Protein AF-A0A7X6SV77-F1 (afdb_monomer_lite)

Radius of gyration: 28.02 Å; chains: 1; bounding box: 43×55×88 Å

Structure (mmCIF, N/CA/C/O backbone):
data_AF-A0A7X6SV77-F1
#
_entry.id   AF-A0A7X6SV77-F1
#
loop_
_atom_site.group_PDB
_atom_site.id
_atom_site.type_symbol
_atom_site.label_atom_id
_atom_site.label_alt_id
_atom_site.label_comp_id
_atom_site.label_asym_id
_atom_sit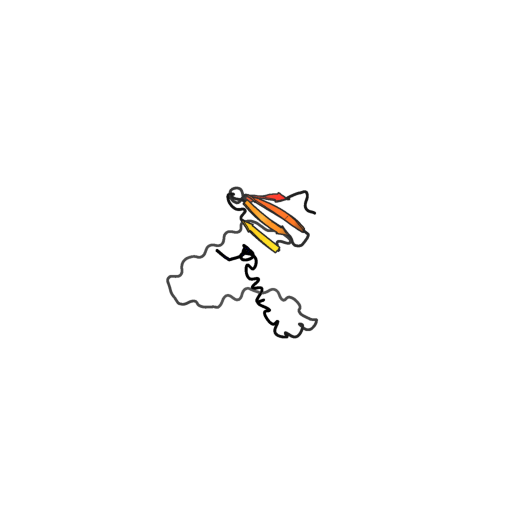e.label_entity_id
_atom_site.label_seq_id
_atom_site.pdbx_PDB_ins_code
_atom_site.Cartn_x
_atom_site.Cartn_y
_atom_site.Cartn_z
_atom_site.occupancy
_atom_site.B_iso_or_equiv
_atom_site.auth_seq_id
_atom_site.auth_comp_id
_atom_site.auth_asym_id
_atom_site.auth_atom_id
_atom_site.pdbx_PDB_model_num
ATOM 1 N N . MET A 1 1 ? 32.518 34.296 63.299 1.00 44.31 1 MET A N 1
ATOM 2 C CA . MET A 1 1 ? 32.320 33.317 62.208 1.00 44.31 1 MET A CA 1
ATOM 3 C C . MET A 1 1 ? 31.607 34.032 61.064 1.00 44.31 1 MET A C 1
ATOM 5 O O . MET A 1 1 ? 30.601 34.681 61.310 1.00 44.31 1 MET A O 1
ATOM 9 N N . ARG A 1 2 ? 32.215 34.051 59.870 1.00 49.78 2 ARG A N 1
ATOM 10 C CA . ARG A 1 2 ? 31.764 34.740 58.642 1.00 49.78 2 ARG A CA 1
ATOM 11 C C . ARG A 1 2 ? 31.357 33.696 57.586 1.00 49.78 2 ARG A C 1
ATOM 13 O O . ARG A 1 2 ? 31.929 32.611 57.608 1.00 49.78 2 ARG A O 1
ATOM 20 N N . ARG A 1 3 ? 30.584 34.170 56.588 1.00 47.44 3 ARG A N 1
ATOM 21 C CA . ARG A 1 3 ? 30.348 33.674 55.200 1.00 47.44 3 ARG A CA 1
ATOM 22 C C . ARG A 1 3 ? 29.00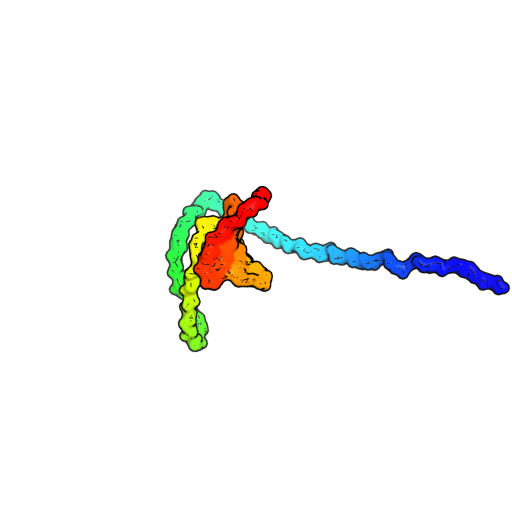8 32.936 55.022 1.00 47.44 3 ARG A C 1
ATOM 24 O O . ARG A 1 3 ? 28.849 31.846 55.543 1.00 47.44 3 ARG A O 1
ATOM 31 N N . ILE A 1 4 ? 27.947 33.629 54.585 1.00 58.31 4 ILE A N 1
ATOM 32 C CA . ILE A 1 4 ? 27.541 34.042 53.210 1.00 58.31 4 ILE A CA 1
ATOM 33 C C . ILE A 1 4 ? 26.997 32.846 52.389 1.00 58.31 4 ILE A C 1
ATOM 35 O O . ILE A 1 4 ? 27.727 31.871 52.225 1.00 58.31 4 ILE A O 1
ATOM 39 N N . PRO A 1 5 ? 25.747 32.927 51.879 1.00 57.19 5 PRO A N 1
ATOM 40 C CA . PRO A 1 5 ? 25.057 31.861 51.148 1.00 57.19 5 PRO A CA 1
ATOM 41 C C . PRO A 1 5 ? 25.515 31.778 49.681 1.00 57.19 5 PRO A C 1
ATOM 43 O O . PRO A 1 5 ? 25.773 32.804 49.055 1.00 57.19 5 PRO A O 1
ATOM 46 N N . ALA A 1 6 ? 25.572 30.566 49.120 1.00 55.50 6 ALA A N 1
ATOM 47 C CA . ALA A 1 6 ? 25.757 30.318 47.687 1.00 55.50 6 ALA A CA 1
ATOM 48 C C . ALA A 1 6 ? 24.823 29.158 47.272 1.00 55.50 6 ALA A C 1
ATOM 50 O O . ALA A 1 6 ? 24.905 28.077 47.842 1.00 55.50 6 ALA A O 1
ATOM 51 N N . LEU A 1 7 ? 23.738 29.413 46.534 1.00 53.84 7 LEU A N 1
ATOM 52 C CA . LEU A 1 7 ? 23.653 29.489 45.066 1.00 53.84 7 LEU A CA 1
ATOM 53 C C . LEU A 1 7 ? 23.845 28.113 44.381 1.00 53.84 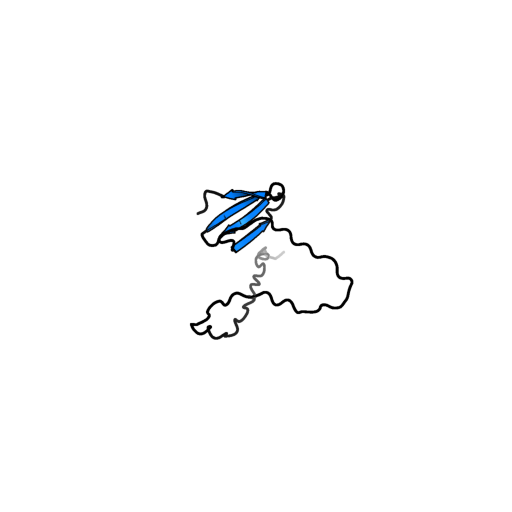7 LEU A C 1
ATOM 55 O O . LEU A 1 7 ? 24.954 27.807 43.955 1.00 53.84 7 LEU A O 1
ATOM 59 N N . PRO A 1 8 ? 22.793 27.290 44.190 1.00 50.47 8 PRO A N 1
ATOM 60 C CA . PRO A 1 8 ? 22.834 26.217 43.209 1.00 50.47 8 PRO A CA 1
ATOM 61 C C . PRO A 1 8 ? 22.234 26.716 41.883 1.00 50.47 8 PRO A C 1
ATOM 63 O O . PRO A 1 8 ? 21.238 26.200 41.390 1.00 50.47 8 PRO A O 1
ATOM 66 N N . THR A 1 9 ? 22.829 27.756 41.297 1.00 56.34 9 THR A N 1
ATOM 67 C CA . THR A 1 9 ? 22.758 27.985 39.847 1.00 56.34 9 THR A CA 1
ATOM 68 C C . THR A 1 9 ? 23.925 27.233 39.235 1.00 56.34 9 THR A C 1
ATOM 70 O O . THR A 1 9 ? 25.025 27.771 39.266 1.00 56.34 9 THR A O 1
ATOM 73 N N . LEU A 1 10 ? 23.723 26.001 38.758 1.00 58.28 10 LEU A N 1
ATOM 74 C CA . LEU A 1 10 ? 24.637 25.298 37.837 1.00 58.28 10 LEU A CA 1
ATOM 75 C C . LEU A 1 10 ? 24.102 23.891 37.529 1.00 58.28 10 LEU A C 1
ATOM 77 O O . LEU A 1 10 ? 24.631 22.907 38.026 1.00 58.28 10 LEU A O 1
ATOM 81 N N . LEU A 1 11 ? 23.044 23.787 36.717 1.00 57.88 11 LEU A N 1
ATOM 82 C CA . LEU A 1 11 ? 22.852 22.620 35.837 1.00 57.88 11 LEU A CA 1
ATOM 83 C C . LEU A 1 11 ? 21.817 22.899 34.734 1.00 57.88 11 LEU A C 1
ATOM 85 O O . LEU A 1 11 ? 20.886 22.135 34.512 1.00 57.88 11 LEU A O 1
ATOM 89 N N . SER A 1 12 ? 21.957 24.037 34.054 1.00 56.88 12 SER A N 1
ATOM 90 C CA . SER A 1 12 ? 21.160 24.358 32.868 1.00 56.88 12 SER A CA 1
ATOM 91 C C . SER A 1 12 ? 22.088 24.904 31.791 1.00 56.88 12 SER A C 1
ATOM 93 O O . SER A 1 12 ? 22.424 26.082 31.804 1.00 56.88 12 SER A O 1
ATOM 95 N N . ALA A 1 13 ? 22.588 23.999 30.949 1.00 57.28 13 ALA A N 1
ATOM 96 C CA . ALA A 1 13 ? 23.162 24.259 29.626 1.00 57.28 13 ALA A CA 1
ATOM 97 C C . ALA A 1 13 ? 23.566 22.907 29.007 1.00 57.28 13 ALA A C 1
ATOM 99 O O . ALA A 1 13 ? 24.745 22.597 28.861 1.00 57.28 13 ALA A O 1
ATOM 100 N N . ALA A 1 14 ? 22.580 22.057 28.706 1.00 58.59 14 ALA A N 1
ATOM 101 C CA . ALA A 1 14 ? 22.808 20.920 27.822 1.00 58.59 14 ALA A CA 1
ATOM 102 C C . ALA A 1 14 ? 22.996 21.466 26.398 1.00 58.59 14 ALA A C 1
ATOM 104 O O . ALA A 1 14 ? 22.123 22.146 25.860 1.00 58.59 14 ALA A O 1
ATOM 105 N N . SER A 1 15 ? 24.182 21.226 25.848 1.0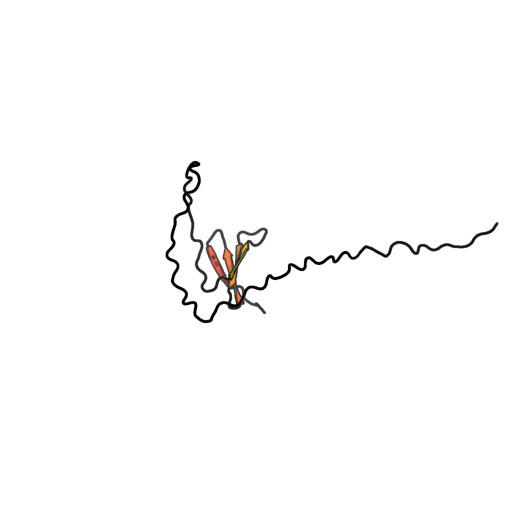0 60.53 15 SER A N 1
ATOM 106 C CA . SER A 1 15 ? 24.679 21.726 24.573 1.00 60.53 15 SER A CA 1
ATOM 107 C C . SER A 1 15 ? 23.738 21.440 23.397 1.00 60.53 15 SER A C 1
ATOM 109 O O . SER A 1 15 ? 23.512 20.285 23.041 1.00 60.53 15 SER A O 1
ATOM 111 N N . LEU A 1 16 ? 23.262 22.497 22.732 1.00 61.38 16 LEU A N 1
ATOM 112 C CA . LEU A 1 16 ? 22.773 22.413 21.357 1.00 61.38 16 LEU A CA 1
ATOM 113 C C . LEU A 1 16 ? 23.982 22.273 20.424 1.00 61.38 16 LEU A C 1
ATOM 115 O O . LEU A 1 16 ? 24.714 23.236 20.208 1.00 61.38 16 LEU A O 1
ATOM 119 N N . VAL A 1 17 ? 24.167 21.092 19.836 1.00 66.69 17 VAL A N 1
ATOM 120 C CA . VAL A 1 17 ? 25.000 20.912 18.641 1.00 66.69 17 VAL A CA 1
ATOM 121 C C . VAL A 1 17 ? 24.060 20.597 17.479 1.00 66.69 17 VAL A C 1
ATOM 123 O O . VAL A 1 17 ? 23.760 19.442 17.205 1.00 66.69 17 VAL A O 1
ATOM 126 N N . LEU A 1 18 ? 23.567 21.642 16.807 1.00 60.03 18 LEU A N 1
ATOM 127 C CA . LEU A 1 18 ? 23.060 21.549 15.433 1.00 60.03 18 LEU A CA 1
ATOM 128 C C . LEU A 1 18 ? 24.188 21.989 14.489 1.00 60.03 18 LEU A C 1
ATOM 130 O O . LEU A 1 18 ? 24.169 23.084 13.934 1.00 60.03 18 LEU A O 1
ATOM 134 N N . ALA A 1 19 ? 25.202 21.140 14.333 1.00 61.25 19 ALA A N 1
ATOM 135 C CA . ALA A 1 19 ? 26.119 21.253 13.205 1.00 61.25 19 ALA A CA 1
ATOM 136 C C . ALA A 1 19 ? 25.456 20.546 12.015 1.00 61.25 19 ALA A C 1
ATOM 138 O O . ALA A 1 19 ? 25.421 19.319 11.941 1.00 61.25 19 ALA A O 1
ATOM 139 N N . GLY A 1 20 ? 24.832 21.339 11.145 1.00 45.41 20 GLY A N 1
ATOM 140 C CA . GLY A 1 20 ? 24.120 20.860 9.968 1.00 45.41 20 GLY A CA 1
ATOM 141 C C . GLY A 1 20 ? 25.052 20.213 8.944 1.00 45.41 20 GLY A C 1
ATOM 142 O O . GLY A 1 20 ? 26.036 20.811 8.519 1.00 45.41 20 GLY A O 1
ATOM 143 N N . CYS A 1 21 ? 24.688 19.015 8.487 1.00 57.06 21 CYS A N 1
ATOM 144 C CA . CYS A 1 21 ? 25.119 18.505 7.189 1.00 57.06 21 CYS A CA 1
ATOM 145 C C . CYS A 1 21 ? 24.298 19.211 6.104 1.00 57.06 21 CYS A C 1
ATOM 147 O O . CYS A 1 21 ? 23.285 18.691 5.642 1.00 57.06 21 CYS A O 1
ATOM 149 N N . SER A 1 2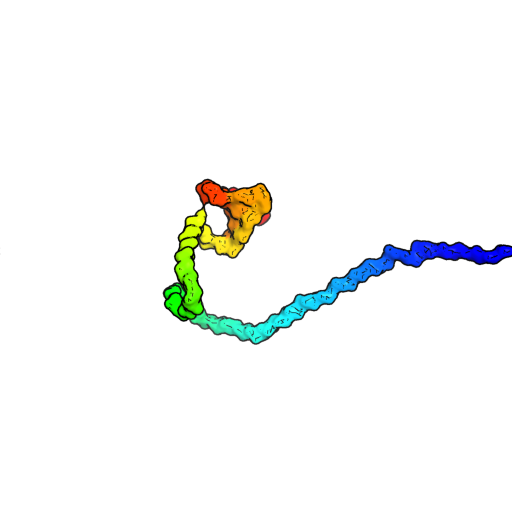2 ? 24.713 20.419 5.719 1.00 60.62 22 SER A N 1
ATOM 150 C CA . SER A 1 22 ? 24.307 20.977 4.431 1.00 60.62 22 SER A CA 1
ATOM 151 C C . SER A 1 22 ? 25.128 20.254 3.367 1.00 60.62 22 SER A C 1
ATOM 153 O O . SER A 1 22 ? 26.319 20.515 3.220 1.00 60.62 22 SER A O 1
ATOM 155 N N . SER A 1 23 ? 24.522 19.278 2.691 1.00 53.50 23 SER A N 1
ATOM 156 C CA . SER A 1 23 ? 25.117 18.664 1.505 1.00 53.50 23 SER A CA 1
ATOM 157 C C . SER A 1 23 ? 24.880 19.619 0.337 1.00 53.50 23 SER A C 1
ATOM 159 O O . SER A 1 23 ? 23.739 19.913 -0.017 1.00 53.50 23 SER A O 1
ATOM 161 N N . GLU A 1 24 ? 25.966 20.193 -0.167 1.00 57.38 24 GLU A N 1
ATOM 162 C CA . GLU A 1 24 ? 25.993 21.113 -1.298 1.00 57.38 24 GLU A CA 1
ATOM 163 C C . GLU A 1 24 ? 25.493 20.393 -2.557 1.00 57.38 24 GLU A C 1
ATOM 165 O O . GLU A 1 24 ? 26.078 19.404 -3.003 1.00 57.38 24 GLU A O 1
ATOM 170 N N . ALA A 1 25 ? 24.369 20.858 -3.104 1.00 50.69 25 ALA A N 1
ATOM 171 C CA . ALA A 1 25 ? 23.856 20.381 -4.377 1.00 50.69 25 ALA A CA 1
ATOM 172 C C . ALA A 1 25 ? 24.766 20.917 -5.487 1.00 50.69 25 ALA A C 1
ATOM 174 O O . ALA A 1 25 ? 24.735 22.106 -5.803 1.00 50.69 25 ALA A O 1
ATOM 175 N N . ALA A 1 26 ? 25.591 20.038 -6.053 1.00 54.88 26 ALA A N 1
ATOM 176 C CA . ALA A 1 26 ? 26.350 20.338 -7.254 1.00 54.88 26 ALA A CA 1
ATOM 177 C C . ALA A 1 26 ? 25.385 20.700 -8.394 1.00 54.88 26 ALA A C 1
ATOM 179 O O . ALA A 1 26 ? 24.465 19.945 -8.723 1.00 54.88 26 ALA A O 1
ATOM 180 N N . ASP A 1 27 ? 25.626 21.876 -8.963 1.00 49.00 27 ASP A N 1
ATOM 181 C CA . ASP A 1 27 ? 24.933 22.478 -10.093 1.00 49.00 27 ASP A CA 1
ATOM 182 C C . ASP A 1 27 ? 24.896 21.491 -11.274 1.00 49.00 27 ASP A C 1
ATOM 184 O O . ASP A 1 27 ? 25.885 21.279 -11.978 1.00 49.00 27 ASP A O 1
ATOM 188 N N . THR A 1 28 ? 23.764 20.807 -11.441 1.00 58.28 28 THR A N 1
ATOM 189 C CA . THR A 1 28 ? 23.506 19.935 -12.590 1.00 58.28 28 THR A CA 1
ATOM 190 C C . THR A 1 28 ? 22.583 20.701 -13.530 1.00 58.28 28 THR A C 1
ATOM 192 O O . THR A 1 28 ? 21.457 21.015 -13.129 1.00 58.28 28 THR A O 1
ATOM 195 N N . PRO A 1 29 ? 23.012 21.028 -14.763 1.00 60.78 29 PRO A N 1
ATOM 196 C CA . PRO A 1 29 ? 22.167 21.763 -15.692 1.00 60.78 29 PRO A CA 1
ATOM 197 C C . PRO A 1 29 ? 20.877 20.976 -15.984 1.00 60.78 29 PRO A C 1
ATOM 199 O O . PRO A 1 29 ? 20.908 19.741 -16.048 1.00 60.78 29 PRO A O 1
ATOM 202 N N . PRO A 1 30 ? 19.731 21.661 -16.163 1.00 58.16 30 PRO A N 1
ATOM 203 C CA . PRO A 1 30 ? 18.456 20.995 -16.385 1.00 58.16 30 PRO A CA 1
ATOM 204 C C . PRO A 1 30 ? 18.490 20.200 -17.699 1.00 58.16 30 PRO A C 1
ATOM 206 O O . PRO A 1 30 ? 19.061 20.674 -18.688 1.00 58.16 30 PRO A O 1
ATOM 209 N N . PRO A 1 31 ? 17.860 19.012 -17.763 1.00 51.72 31 PRO A N 1
ATOM 210 C CA . PRO A 1 31 ? 17.741 18.295 -19.020 1.00 51.72 31 PRO A CA 1
ATOM 211 C C . PRO A 1 31 ? 16.916 19.127 -20.008 1.00 51.72 31 PRO A C 1
ATOM 213 O O . PRO A 1 31 ? 15.795 19.551 -19.719 1.00 51.72 31 PRO A O 1
ATOM 216 N N . SER A 1 32 ? 17.503 19.363 -21.183 1.00 54.91 32 SER A N 1
ATOM 217 C CA . SER A 1 32 ? 16.848 19.994 -22.327 1.00 54.91 32 SER A CA 1
ATOM 218 C C . SER A 1 32 ? 15.518 19.296 -22.636 1.00 54.91 32 SER A C 1
ATOM 220 O O . SER A 1 32 ? 15.424 18.066 -22.611 1.00 54.91 32 SER A O 1
ATOM 222 N N . SER A 1 33 ? 14.479 20.090 -22.913 1.00 59.34 33 SER A N 1
ATOM 223 C CA . SER A 1 33 ? 13.145 19.605 -23.279 1.00 59.34 33 SER A CA 1
ATOM 224 C C . SER A 1 33 ? 13.221 18.756 -24.548 1.00 59.34 33 SER A C 1
ATOM 226 O O . SER A 1 33 ? 13.351 19.285 -25.648 1.00 59.34 33 SER A O 1
ATOM 228 N N . GLY A 1 34 ? 13.149 17.433 -24.385 1.00 57.00 34 GLY A 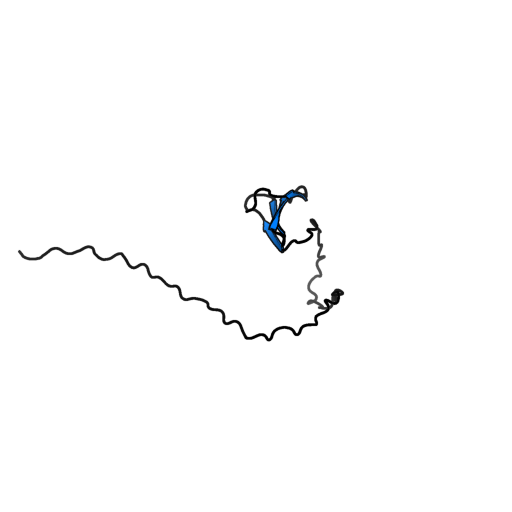N 1
ATOM 229 C CA . GLY A 1 34 ? 13.145 16.501 -25.515 1.00 57.00 34 GLY A CA 1
ATOM 230 C C . GLY A 1 34 ? 13.416 15.029 -25.199 1.00 57.00 34 GLY A C 1
ATOM 231 O O . GLY A 1 34 ? 13.713 14.278 -26.121 1.00 57.00 34 GLY A O 1
ATOM 232 N N . ALA A 1 35 ? 13.333 14.579 -23.943 1.00 49.06 35 ALA A N 1
ATOM 233 C CA . ALA A 1 35 ? 13.535 13.166 -23.622 1.00 49.06 35 ALA A CA 1
ATOM 234 C C . ALA A 1 35 ? 12.264 12.351 -23.922 1.00 49.06 35 ALA A C 1
ATOM 236 O O . ALA A 1 35 ? 11.406 12.150 -23.064 1.00 49.06 35 ALA A O 1
ATOM 237 N N . THR A 1 36 ? 12.139 11.865 -25.157 1.00 49.91 36 THR A N 1
ATOM 238 C CA . THR A 1 36 ? 11.310 10.692 -25.448 1.00 49.91 36 THR A CA 1
ATOM 239 C C . THR A 1 36 ? 11.825 9.532 -24.601 1.00 49.91 36 THR A C 1
ATOM 241 O O . THR A 1 36 ? 12.975 9.121 -24.762 1.00 49.91 36 THR A O 1
ATOM 244 N N . VAL A 1 37 ? 10.998 9.010 -23.694 1.00 50.88 37 VAL A N 1
ATOM 245 C CA . VAL A 1 37 ? 11.321 7.796 -22.936 1.00 50.88 37 VAL A CA 1
ATOM 246 C C . VAL A 1 37 ? 11.282 6.628 -23.918 1.00 50.88 37 VAL A C 1
ATOM 248 O O . VAL A 1 37 ? 10.227 6.067 -24.202 1.00 50.88 37 VAL A O 1
ATOM 251 N N . SER A 1 38 ? 12.440 6.317 -24.495 1.00 54.19 38 SER A N 1
ATOM 252 C CA . SER A 1 38 ? 12.642 5.085 -25.245 1.00 54.19 38 SER A CA 1
ATOM 253 C C . SER A 1 38 ? 12.555 3.931 -24.250 1.00 54.19 38 SER A C 1
ATOM 255 O O . SER A 1 38 ? 13.216 3.967 -23.210 1.00 54.19 38 SER A O 1
ATOM 257 N N . ALA A 1 39 ? 11.700 2.946 -24.527 1.00 56.09 39 ALA A N 1
ATOM 258 C CA . ALA A 1 39 ? 11.576 1.757 -23.698 1.00 56.09 39 ALA A CA 1
ATOM 259 C C . ALA A 1 39 ? 12.962 1.117 -23.534 1.00 56.09 39 ALA A C 1
ATOM 261 O O . ALA A 1 39 ? 13.597 0.749 -24.523 1.00 56.09 39 ALA A O 1
ATOM 262 N N . ILE A 1 40 ? 13.440 1.012 -22.293 1.00 49.78 40 ILE A N 1
ATOM 263 C CA . ILE A 1 40 ? 14.669 0.283 -21.995 1.00 49.78 40 ILE A CA 1
ATOM 264 C C . ILE A 1 40 ? 14.425 -1.204 -22.267 1.00 49.78 40 ILE A C 1
ATOM 266 O O . ILE A 1 40 ? 13.856 -1.926 -21.452 1.00 49.78 40 ILE A O 1
ATOM 270 N N . ALA A 1 41 ? 14.839 -1.665 -23.445 1.00 53.56 41 ALA A N 1
ATOM 271 C CA . ALA A 1 41 ? 15.157 -3.068 -23.631 1.00 53.56 41 ALA A CA 1
ATOM 272 C C . ALA A 1 41 ? 16.271 -3.405 -22.630 1.00 53.56 41 ALA A C 1
ATOM 274 O O . ALA A 1 41 ? 17.296 -2.726 -22.590 1.00 53.56 41 ALA A O 1
ATOM 275 N N . SER A 1 42 ? 16.032 -4.394 -21.772 1.00 48.78 42 SER A N 1
ATOM 276 C CA . SER A 1 42 ? 16.998 -4.856 -20.781 1.00 48.78 42 SER A CA 1
ATOM 277 C C . SER A 1 42 ? 18.233 -5.410 -21.490 1.00 48.78 42 SER A C 1
ATOM 279 O O . SER A 1 42 ? 18.233 -6.552 -21.942 1.00 48.78 42 SER A O 1
ATOM 281 N N . THR A 1 43 ? 19.285 -4.604 -21.607 1.00 46.38 43 THR A N 1
ATOM 282 C CA . THR A 1 43 ? 20.610 -5.094 -21.984 1.00 46.38 43 THR A CA 1
ATOM 283 C C . THR A 1 43 ? 21.242 -5.695 -20.735 1.00 46.38 43 THR A C 1
ATOM 285 O O . THR A 1 43 ? 21.803 -4.989 -19.901 1.00 46.38 43 THR A O 1
ATOM 288 N N . THR A 1 44 ? 21.093 -7.006 -20.572 1.00 54.50 44 THR A N 1
ATOM 289 C CA . THR A 1 44 ? 21.952 -7.788 -19.684 1.00 54.50 44 THR A CA 1
ATOM 290 C C . THR A 1 44 ? 23.290 -7.959 -20.387 1.00 54.50 44 THR A C 1
ATOM 292 O O . THR A 1 44 ? 23.375 -8.762 -21.310 1.00 54.50 44 THR A O 1
ATOM 295 N N . ASP A 1 45 ? 24.309 -7.213 -19.965 1.00 53.25 45 ASP A N 1
ATOM 296 C CA . ASP A 1 45 ? 25.695 -7.670 -20.087 1.00 53.25 45 ASP A CA 1
ATOM 297 C C . ASP A 1 45 ? 26.590 -6.959 -19.058 1.00 53.25 45 ASP A C 1
ATOM 299 O O . ASP A 1 45 ? 27.253 -5.965 -19.340 1.00 53.25 45 ASP A O 1
ATOM 303 N N . GLU A 1 46 ? 26.574 -7.461 -17.826 1.00 55.88 46 GLU A N 1
ATOM 304 C CA . GLU A 1 46 ? 27.756 -7.422 -16.970 1.00 55.88 46 GLU A CA 1
ATOM 305 C C . GLU A 1 46 ? 28.054 -8.870 -16.600 1.00 55.88 46 GLU A C 1
ATOM 307 O O . GLU A 1 46 ? 27.236 -9.524 -15.957 1.00 55.88 46 GLU A O 1
ATOM 312 N N . THR A 1 47 ? 29.193 -9.387 -17.060 1.00 51.81 47 THR A N 1
ATOM 313 C CA . THR A 1 47 ? 29.704 -10.703 -16.665 1.00 51.81 47 THR A CA 1
ATOM 314 C C . THR A 1 47 ? 30.276 -10.580 -15.251 1.00 51.81 47 THR A C 1
ATOM 316 O O . THR A 1 47 ? 31.328 -9.954 -15.094 1.00 51.81 47 THR A O 1
ATOM 319 N N . PRO A 1 48 ? 29.629 -11.137 -14.209 1.00 59.16 48 PRO A N 1
ATOM 320 C CA . PRO A 1 48 ? 30.196 -11.150 -12.873 1.00 59.16 48 PRO A CA 1
ATOM 321 C C . PRO A 1 48 ? 31.314 -12.195 -12.815 1.00 59.16 48 PRO A C 1
ATOM 323 O O . PRO A 1 48 ? 31.274 -13.207 -13.518 1.00 59.16 48 PRO A O 1
ATOM 326 N N . ASP A 1 49 ? 32.295 -11.938 -11.953 1.00 60.03 49 ASP A N 1
ATOM 327 C CA . ASP A 1 49 ? 33.295 -12.899 -11.485 1.00 60.03 49 ASP A CA 1
ATOM 328 C C . ASP A 1 49 ? 32.672 -14.295 -11.310 1.00 60.03 49 ASP A C 1
ATOM 330 O O . ASP A 1 49 ? 31.635 -14.436 -10.657 1.00 60.03 49 ASP A O 1
ATOM 334 N N . ALA A 1 50 ? 33.273 -15.315 -11.931 1.00 58.62 50 ALA A N 1
ATOM 335 C CA . ALA A 1 50 ? 32.762 -16.685 -11.971 1.00 58.62 50 ALA A CA 1
ATOM 336 C C . ALA A 1 50 ? 32.973 -17.406 -10.625 1.00 58.62 50 ALA A C 1
ATOM 338 O O . ALA A 1 50 ? 33.593 -18.467 -10.547 1.00 58.62 50 ALA A O 1
ATOM 339 N N . GLY A 1 51 ? 32.450 -16.817 -9.552 1.00 65.81 51 GLY A N 1
ATOM 340 C CA . GLY A 1 51 ? 31.984 -17.553 -8.391 1.00 65.81 51 GLY A CA 1
ATOM 341 C C . GLY A 1 51 ? 30.741 -18.358 -8.768 1.00 65.81 51 GLY A C 1
ATOM 342 O O . GLY A 1 51 ? 30.032 -18.031 -9.716 1.00 65.81 51 GLY A O 1
ATOM 343 N N . GLU A 1 52 ? 30.507 -19.449 -8.045 1.00 69.44 52 GLU A N 1
ATOM 344 C CA . GLU A 1 52 ? 29.383 -20.372 -8.213 1.00 69.44 52 GLU A CA 1
ATOM 345 C C . GLU A 1 52 ? 28.071 -19.626 -8.547 1.00 69.44 52 GLU A C 1
ATOM 347 O O . GLU A 1 52 ? 27.497 -18.944 -7.695 1.00 69.44 52 GLU A O 1
ATOM 352 N N . VAL A 1 53 ? 27.617 -19.714 -9.807 1.00 71.56 53 VAL A N 1
ATOM 353 C CA . VAL A 1 53 ? 26.372 -19.077 -10.263 1.00 71.56 53 VAL A CA 1
ATOM 354 C C . VAL A 1 53 ? 25.228 -19.750 -9.518 1.00 71.56 53 VAL A C 1
ATOM 356 O O . VAL A 1 53 ? 24.841 -20.874 -9.833 1.00 71.56 53 VAL A O 1
ATOM 359 N N . ARG A 1 54 ? 24.718 -19.089 -8.478 1.00 78.12 54 ARG A N 1
ATOM 360 C CA . ARG A 1 54 ? 23.526 -19.549 -7.766 1.00 78.12 54 ARG A CA 1
ATOM 361 C C . ARG A 1 54 ? 22.298 -19.065 -8.522 1.00 78.12 54 ARG A C 1
ATOM 363 O O . ARG A 1 54 ? 22.227 -17.892 -8.885 1.00 78.12 54 ARG A O 1
ATOM 370 N N . ASP A 1 55 ? 21.330 -19.953 -8.715 1.00 86.88 55 ASP A N 1
ATOM 371 C CA . ASP A 1 55 ? 20.061 -19.603 -9.348 1.00 86.88 55 ASP A CA 1
ATOM 372 C C . ASP A 1 55 ? 19.368 -18.483 -8.557 1.00 86.88 55 ASP A C 1
ATOM 374 O O . ASP A 1 55 ? 19.044 -18.631 -7.375 1.00 86.88 55 ASP A O 1
ATOM 378 N N . PHE A 1 56 ? 19.140 -17.345 -9.213 1.00 88.44 56 PHE A N 1
ATOM 379 C CA . PHE A 1 56 ? 18.369 -16.236 -8.665 1.00 88.44 56 PHE A CA 1
ATOM 380 C C . PHE A 1 56 ? 16.920 -16.340 -9.147 1.00 88.44 56 PHE A C 1
ATOM 382 O O . PHE A 1 56 ? 16.647 -16.258 -10.344 1.00 88.44 56 PHE A O 1
ATOM 389 N N . VAL A 1 57 ? 15.983 -16.513 -8.212 1.00 92.06 57 VAL A N 1
ATOM 390 C CA . VAL A 1 57 ? 14.550 -16.645 -8.513 1.00 92.06 57 VAL A CA 1
ATOM 391 C C . VAL A 1 57 ? 13.803 -15.408 -8.021 1.00 92.06 57 VAL A C 1
ATOM 393 O O . VAL A 1 57 ? 13.815 -15.095 -6.832 1.00 92.06 57 VAL A O 1
ATOM 396 N N . VAL A 1 58 ? 13.107 -14.727 -8.933 1.00 93.19 58 VAL A N 1
ATOM 397 C CA . VAL A 1 58 ? 12.218 -13.600 -8.616 1.00 93.19 58 VAL A CA 1
ATOM 398 C C . VAL A 1 58 ? 10.782 -14.098 -8.526 1.00 93.19 58 VAL A C 1
ATOM 400 O O . VAL A 1 58 ? 10.283 -14.725 -9.457 1.00 93.19 58 VAL A O 1
ATOM 403 N N . THR A 1 59 ? 10.092 -13.773 -7.431 1.00 93.50 59 THR A N 1
ATOM 404 C CA . THR A 1 59 ? 8.654 -14.040 -7.278 1.00 93.50 59 THR A CA 1
ATOM 405 C C . THR A 1 59 ? 7.878 -12.730 -7.316 1.00 93.50 59 THR A C 1
ATOM 407 O O . THR A 1 59 ? 8.102 -11.837 -6.500 1.00 93.50 59 THR A O 1
ATOM 410 N N . ALA A 1 60 ? 6.951 -12.601 -8.264 1.00 93.62 60 ALA A N 1
ATOM 411 C CA . ALA A 1 60 ? 6.053 -11.454 -8.319 1.00 93.62 60 ALA A CA 1
ATOM 412 C C . ALA A 1 60 ? 4.958 -11.579 -7.246 1.00 93.62 60 ALA A C 1
ATOM 414 O O . ALA A 1 60 ? 4.273 -12.596 -7.164 1.00 93.62 60 ALA A O 1
ATOM 415 N N . HIS A 1 61 ? 4.768 -10.529 -6.442 1.00 92.44 61 HIS A N 1
ATOM 416 C CA . HIS A 1 61 ? 3.808 -10.520 -5.328 1.00 92.44 61 HIS A CA 1
ATOM 417 C C . HIS A 1 61 ? 2.551 -9.668 -5.577 1.00 92.44 61 HIS A C 1
ATOM 419 O O . HIS A 1 61 ? 1.607 -9.722 -4.783 1.00 92.44 61 HIS A O 1
ATOM 425 N N . GLY A 1 62 ? 2.524 -8.897 -6.666 1.00 90.94 62 GLY A N 1
ATOM 426 C CA . GLY A 1 62 ? 1.392 -8.066 -7.072 1.00 90.94 62 GLY A CA 1
ATOM 427 C C . GLY A 1 62 ? 1.802 -6.949 -8.031 1.00 90.94 62 GLY A C 1
ATOM 428 O O . GLY A 1 62 ? 2.987 -6.721 -8.267 1.00 90.94 62 GLY A O 1
ATOM 429 N N . THR A 1 63 ? 0.808 -6.244 -8.565 1.00 93.88 63 THR A N 1
ATOM 430 C CA . THR A 1 63 ? 0.985 -5.085 -9.451 1.00 93.88 63 THR A CA 1
ATOM 431 C C . THR A 1 63 ? 0.161 -3.914 -8.931 1.00 93.88 63 THR A C 1
ATOM 433 O O . THR A 1 63 ? -1.022 -4.085 -8.640 1.00 93.88 63 THR A O 1
ATOM 436 N N . PHE A 1 64 ? 0.766 -2.729 -8.855 1.00 94.19 64 PHE A N 1
ATOM 437 C CA . PHE A 1 64 ? 0.124 -1.503 -8.375 1.00 94.19 64 PHE A CA 1
ATOM 438 C C . PHE A 1 64 ? 0.282 -0.408 -9.427 1.00 94.19 64 PHE A C 1
ATOM 440 O O . PHE A 1 64 ? 1.394 -0.161 -9.888 1.00 94.19 64 PHE A O 1
ATOM 447 N N . ASN A 1 65 ? -0.819 0.247 -9.802 1.00 91.94 65 ASN A N 1
ATOM 448 C CA . ASN A 1 65 ? -0.844 1.176 -10.937 1.00 91.94 65 ASN A CA 1
ATOM 449 C C . ASN A 1 65 ? 0.109 2.357 -10.752 1.00 91.94 65 ASN A C 1
ATOM 451 O O . ASN A 1 65 ? 0.772 2.778 -11.697 1.00 91.94 65 ASN A O 1
ATOM 455 N N . THR A 1 66 ? 0.158 2.908 -9.536 1.00 94.94 66 THR A N 1
ATOM 456 C CA . THR A 1 66 ? 1.001 4.064 -9.227 1.00 94.94 66 THR A CA 1
ATOM 457 C C . THR A 1 66 ? 1.832 3.870 -7.964 1.00 94.94 66 THR A C 1
ATOM 459 O O . THR A 1 66 ? 2.066 4.829 -7.235 1.00 94.94 66 THR A O 1
ATOM 462 N N . GLY A 1 67 ? 2.288 2.640 -7.700 1.00 93.75 67 GLY A N 1
ATOM 463 C CA . GLY A 1 67 ? 3.137 2.335 -6.545 1.00 93.75 67 GLY A CA 1
ATOM 464 C C . GLY A 1 67 ? 4.389 3.217 -6.517 1.00 93.75 67 GLY A C 1
ATOM 465 O O . GLY A 1 67 ? 5.165 3.228 -7.469 1.00 93.75 67 GLY A O 1
ATOM 466 N N . TRP A 1 68 ? 4.562 3.978 -5.437 1.00 95.19 68 TRP A N 1
ATOM 467 C CA . TRP A 1 68 ? 5.727 4.840 -5.221 1.00 95.19 68 TRP A CA 1
ATOM 468 C C . TRP A 1 68 ? 6.634 4.233 -4.162 1.00 95.19 68 TRP A C 1
ATOM 470 O O . TRP A 1 68 ? 7.827 4.054 -4.387 1.00 95.19 68 TRP A O 1
ATOM 480 N N . ALA A 1 69 ? 6.077 3.944 -2.991 1.00 97.31 69 ALA A N 1
ATOM 481 C CA . ALA A 1 69 ? 6.833 3.501 -1.833 1.00 97.31 69 ALA A CA 1
ATOM 482 C C . ALA A 1 69 ? 6.127 2.333 -1.159 1.00 97.31 69 ALA A C 1
ATOM 484 O O . ALA A 1 69 ? 4.915 2.156 -1.288 1.00 97.31 69 ALA A O 1
ATOM 485 N N . MET A 1 70 ? 6.895 1.539 -0.425 1.00 97.50 70 MET A N 1
ATOM 486 C CA . MET A 1 70 ? 6.370 0.401 0.310 1.00 97.50 70 MET A CA 1
ATOM 487 C C . MET A 1 70 ? 7.209 0.130 1.553 1.00 97.50 70 MET A C 1
ATOM 489 O O . MET A 1 70 ? 8.416 0.364 1.557 1.00 97.50 70 MET A O 1
ATOM 493 N N . THR A 1 71 ? 6.556 -0.336 2.615 1.00 98.31 71 THR A N 1
ATOM 494 C CA . THR A 1 71 ? 7.212 -0.686 3.878 1.00 98.31 71 THR A CA 1
ATOM 495 C C . THR A 1 71 ? 6.496 -1.834 4.573 1.00 98.31 71 THR A C 1
ATOM 497 O O . THR A 1 71 ? 5.266 -1.926 4.534 1.00 98.31 71 THR A O 1
ATOM 500 N N . PHE A 1 72 ? 7.260 -2.714 5.214 1.00 98.19 72 PHE A N 1
ATOM 501 C CA . PHE A 1 72 ? 6.702 -3.757 6.068 1.00 98.19 72 PHE A CA 1
ATOM 502 C C . PHE A 1 72 ? 6.246 -3.146 7.389 1.00 98.19 72 PHE A C 1
ATOM 504 O O . PHE A 1 72 ? 6.959 -2.339 7.990 1.00 98.19 72 PHE A O 1
ATOM 511 N N . LEU A 1 73 ? 5.059 -3.533 7.846 1.00 97.81 73 LEU A N 1
ATOM 512 C CA . LEU A 1 73 ? 4.529 -3.085 9.125 1.00 97.81 73 LEU A CA 1
ATOM 513 C C . LEU A 1 73 ? 5.142 -3.922 10.257 1.00 97.81 73 LEU A C 1
ATOM 515 O O . LEU A 1 73 ? 4.916 -5.136 10.300 1.00 97.81 73 LEU A O 1
ATOM 519 N N . PRO A 1 74 ? 5.897 -3.307 11.188 1.00 98.06 74 PRO A N 1
ATOM 520 C CA . PRO A 1 74 ? 6.583 -4.038 12.247 1.00 98.06 74 PRO A CA 1
ATOM 521 C C . PRO A 1 74 ? 5.632 -4.898 13.084 1.00 98.06 74 PRO A C 1
ATOM 523 O O . PRO A 1 74 ? 4.556 -4.450 13.475 1.00 98.06 74 PRO A O 1
ATOM 526 N N . GLY A 1 75 ? 6.052 -6.128 13.387 1.00 98.06 75 GLY A N 1
ATOM 527 C CA . GLY A 1 75 ? 5.274 -7.061 14.207 1.00 98.06 75 GLY A CA 1
ATOM 528 C C . GLY A 1 75 ? 4.064 -7.681 13.502 1.00 98.06 75 GLY A C 1
ATOM 529 O O . GLY A 1 75 ? 3.242 -8.305 14.168 1.00 98.06 75 GLY A O 1
ATOM 530 N N . THR A 1 76 ? 3.939 -7.521 12.181 1.00 97.88 76 THR A N 1
ATOM 531 C CA . THR A 1 76 ? 2.852 -8.105 11.386 1.00 97.88 76 THR A CA 1
ATOM 532 C C . THR A 1 76 ? 3.367 -8.647 10.053 1.00 97.88 76 THR A C 1
ATOM 534 O O . THR A 1 76 ? 4.400 -8.199 9.562 1.00 97.88 76 THR A O 1
ATOM 537 N N . ASP A 1 77 ? 2.591 -9.524 9.415 1.00 97.56 77 ASP A N 1
ATOM 538 C CA . ASP A 1 77 ? 2.831 -9.981 8.039 1.00 97.56 77 ASP A CA 1
ATOM 539 C C . ASP A 1 77 ? 2.157 -9.069 7.004 1.00 97.56 77 ASP A C 1
ATOM 541 O O . ASP A 1 77 ? 1.613 -9.530 6.004 1.00 97.56 77 ASP A O 1
ATOM 545 N N . HIS A 1 78 ? 2.144 -7.757 7.241 1.00 98.31 78 HIS A N 1
ATOM 546 C CA . HIS A 1 78 ? 1.539 -6.798 6.322 1.00 98.31 78 HIS A CA 1
ATOM 547 C C . HIS A 1 78 ? 2.582 -5.884 5.681 1.00 98.31 78 HIS A C 1
ATOM 549 O O . HIS A 1 78 ? 3.552 -5.454 6.304 1.00 98.31 78 HIS A O 1
ATOM 555 N N . LEU A 1 79 ? 2.333 -5.542 4.420 1.00 98.25 79 LEU A N 1
ATOM 556 C CA . LEU A 1 79 ? 3.053 -4.523 3.668 1.00 98.25 79 LEU A CA 1
ATOM 557 C C . LEU A 1 79 ? 2.103 -3.368 3.387 1.00 98.25 79 LEU A C 1
ATOM 559 O O . LEU A 1 79 ? 0.994 -3.568 2.893 1.00 98.25 79 LEU A O 1
ATOM 563 N N . LEU A 1 80 ? 2.565 -2.163 3.674 1.00 98.00 80 LEU A N 1
ATOM 564 C CA . LEU A 1 80 ? 1.915 -0.932 3.273 1.00 98.00 80 LEU A CA 1
ATOM 565 C C . LEU A 1 80 ? 2.496 -0.498 1.922 1.00 98.00 80 LEU A C 1
ATOM 567 O O . LEU A 1 80 ? 3.717 -0.443 1.783 1.00 98.00 80 LEU A O 1
ATOM 571 N N . ILE A 1 81 ? 1.649 -0.177 0.945 1.00 98.12 81 ILE A N 1
ATOM 572 C CA . ILE A 1 81 ? 2.050 0.360 -0.362 1.00 98.12 81 ILE A CA 1
ATOM 573 C C . ILE A 1 81 ? 1.403 1.729 -0.545 1.00 98.12 81 ILE A C 1
ATOM 575 O O . ILE A 1 81 ? 0.180 1.841 -0.566 1.00 98.12 81 ILE A O 1
ATOM 579 N N . ALA A 1 82 ? 2.222 2.766 -0.695 1.00 97.56 82 ALA A N 1
ATOM 580 C CA . ALA A 1 82 ? 1.772 4.112 -1.013 1.00 97.56 82 ALA A CA 1
ATOM 581 C C . ALA A 1 82 ? 1.723 4.305 -2.531 1.00 97.56 82 ALA A C 1
ATOM 583 O O . ALA A 1 82 ? 2.706 4.065 -3.241 1.00 97.56 82 ALA A O 1
ATOM 584 N N . GLU A 1 83 ? 0.584 4.778 -3.021 1.00 96.00 83 GLU A N 1
ATOM 585 C CA . GLU A 1 83 ? 0.389 5.137 -4.416 1.00 96.00 83 GLU A CA 1
ATOM 586 C C . GLU A 1 83 ? 0.578 6.640 -4.633 1.00 96.00 83 GLU A C 1
ATOM 588 O O . GLU A 1 83 ? 0.176 7.472 -3.820 1.00 96.00 83 GLU A O 1
ATOM 593 N N . ARG A 1 84 ? 1.148 7.017 -5.780 1.00 94.69 84 ARG A N 1
ATOM 594 C CA . ARG A 1 84 ? 1.470 8.409 -6.129 1.00 94.69 84 ARG A CA 1
ATOM 595 C C . ARG A 1 84 ? 0.259 9.337 -6.110 1.00 94.69 84 ARG A C 1
ATOM 597 O O . ARG A 1 84 ? 0.423 10.540 -5.936 1.00 94.69 84 ARG A O 1
ATOM 604 N N . ARG A 1 85 ? -0.947 8.798 -6.306 1.00 91.62 85 ARG A N 1
ATOM 605 C CA . ARG A 1 85 ? -2.202 9.564 -6.274 1.00 91.62 85 ARG A CA 1
ATOM 606 C C . ARG A 1 85 ? -2.786 9.740 -4.866 1.00 91.62 85 ARG A C 1
ATOM 608 O O . ARG A 1 85 ? -3.873 10.289 -4.756 1.00 91.62 85 ARG A O 1
ATOM 615 N N . GLY A 1 86 ? -2.084 9.290 -3.824 1.00 92.75 86 GLY A N 1
ATOM 616 C CA . GLY A 1 86 ? -2.486 9.447 -2.424 1.00 92.75 86 GLY A CA 1
ATOM 617 C C . GLY A 1 86 ? -3.232 8.251 -1.829 1.00 92.75 86 GLY A C 1
ATOM 618 O O . GLY A 1 86 ? -3.560 8.290 -0.650 1.00 92.75 86 GLY A O 1
ATOM 619 N N . ALA A 1 87 ? -3.478 7.186 -2.598 1.00 95.06 87 ALA A N 1
ATOM 620 C CA . ALA A 1 87 ? -4.052 5.957 -2.054 1.00 95.06 87 ALA A CA 1
ATOM 621 C C . ALA A 1 87 ? -3.007 5.165 -1.253 1.00 95.06 87 ALA A C 1
ATOM 623 O O . ALA A 1 87 ? -1.802 5.237 -1.516 1.00 95.06 87 ALA A O 1
ATOM 624 N N . LEU A 1 88 ? -3.483 4.376 -0.294 1.00 97.25 88 LEU A N 1
ATOM 625 C CA . LEU A 1 88 ? -2.652 3.519 0.537 1.00 97.25 88 LEU A CA 1
ATOM 626 C C . LEU A 1 88 ? -3.255 2.119 0.556 1.00 97.25 88 LEU A C 1
ATOM 628 O O . LEU A 1 88 ? -4.418 1.940 0.907 1.00 97.25 88 LEU A O 1
ATOM 632 N N . GLN A 1 89 ? -2.465 1.128 0.168 1.00 97.81 89 GLN A N 1
ATOM 633 C CA . GLN A 1 89 ? -2.886 -0.265 0.105 1.00 97.81 89 GLN A CA 1
ATOM 634 C C . GLN A 1 89 ? -2.228 -1.047 1.239 1.00 97.81 89 GLN A C 1
ATOM 636 O O . GLN A 1 89 ? -1.025 -0.927 1.473 1.00 97.81 89 GLN A O 1
ATOM 641 N N . LEU A 1 90 ? -3.003 -1.883 1.920 1.00 98.12 90 LEU A N 1
ATOM 642 C CA . LEU A 1 90 ? -2.525 -2.840 2.905 1.00 98.12 90 LEU A CA 1
ATOM 643 C C . LEU A 1 90 ? -2.572 -4.242 2.296 1.00 98.12 90 LEU A C 1
ATOM 645 O O . LEU A 1 90 ? -3.650 -4.763 1.999 1.00 98.12 90 LEU A O 1
ATOM 649 N N . ARG A 1 91 ? -1.402 -4.853 2.104 1.00 98.31 91 ARG A N 1
ATOM 650 C CA . ARG A 1 91 ? -1.259 -6.209 1.569 1.00 98.31 91 ARG A CA 1
ATOM 651 C C . ARG A 1 91 ? -0.835 -7.184 2.658 1.00 98.31 91 ARG A C 1
ATOM 653 O O . ARG A 1 91 ? 0.254 -7.050 3.211 1.00 98.31 91 ARG A O 1
ATOM 660 N N . ASP A 1 92 ? -1.640 -8.210 2.876 1.00 98.19 92 ASP A N 1
ATOM 661 C CA . ASP A 1 92 ? -1.270 -9.398 3.649 1.00 98.19 92 ASP A CA 1
ATOM 662 C C . ASP A 1 92 ? -0.213 -10.207 2.871 1.00 98.19 92 ASP A C 1
ATOM 664 O O . ASP A 1 92 ? -0.411 -10.556 1.704 1.00 98.19 92 ASP A O 1
ATOM 668 N N . GLN A 1 93 ? 0.946 -10.458 3.482 1.00 97.00 93 GLN A N 1
ATOM 669 C CA . GLN A 1 93 ? 2.073 -11.150 2.853 1.00 97.00 93 GLN A CA 1
ATOM 670 C C . GLN A 1 93 ? 1.879 -12.664 2.759 1.00 97.00 93 GLN A C 1
ATOM 672 O O . GLN A 1 93 ? 2.468 -13.285 1.874 1.00 97.00 93 GLN A O 1
ATOM 677 N N . THR A 1 94 ? 1.041 -13.244 3.615 1.00 96.19 94 THR A N 1
ATOM 678 C CA . THR A 1 94 ? 0.736 -14.674 3.646 1.00 96.19 94 THR A CA 1
ATOM 679 C C . THR A 1 94 ? -0.306 -15.034 2.593 1.00 96.19 94 THR A C 1
ATOM 681 O O . THR A 1 94 ? -0.129 -15.995 1.848 1.00 96.19 94 THR A O 1
ATOM 684 N N . THR A 1 95 ? -1.390 -14.261 2.508 1.00 97.06 95 THR A N 1
ATOM 685 C CA . THR A 1 95 ? -2.512 -14.542 1.595 1.00 97.06 95 THR A CA 1
ATOM 686 C C . THR A 1 95 ? -2.420 -13.782 0.276 1.00 97.06 95 THR A C 1
ATOM 688 O O . THR A 1 95 ? -3.060 -14.158 -0.704 1.00 97.06 95 THR A O 1
ATOM 691 N N . GLY A 1 96 ? -1.651 -12.691 0.234 1.00 97.00 96 GLY A N 1
ATOM 692 C CA . GLY A 1 96 ? -1.588 -11.780 -0.906 1.00 97.00 96 GLY A CA 1
ATOM 693 C C . GLY A 1 96 ? -2.794 -10.844 -1.031 1.00 97.00 96 GLY A C 1
ATOM 694 O O . GLY A 1 96 ? -2.834 -10.049 -1.970 1.00 97.00 96 GLY A O 1
ATOM 695 N N . LYS A 1 97 ? -3.766 -10.904 -0.107 1.00 98.00 97 LYS A N 1
ATOM 696 C CA . LYS A 1 97 ? -4.947 -10.031 -0.119 1.00 98.00 97 LYS A CA 1
ATOM 697 C C . LYS A 1 97 ? -4.528 -8.570 0.003 1.00 98.00 97 LYS A C 1
ATOM 699 O O . LYS A 1 97 ? -3.789 -8.210 0.914 1.00 98.00 97 LYS A O 1
ATOM 704 N N . VAL A 1 98 ? -5.074 -7.727 -0.869 1.00 98.06 98 VAL A N 1
ATOM 705 C CA . VAL A 1 98 ? -4.878 -6.273 -0.858 1.00 98.06 98 VAL A CA 1
ATOM 706 C C . VAL A 1 98 ? -6.175 -5.596 -0.428 1.00 98.06 98 VAL A C 1
ATOM 708 O O . VAL A 1 98 ? -7.251 -5.957 -0.899 1.00 98.06 98 VAL A O 1
ATOM 711 N N . THR A 1 99 ? -6.081 -4.645 0.498 1.00 97.88 99 THR A N 1
ATOM 712 C CA . THR A 1 99 ? -7.212 -3.836 0.970 1.00 97.88 99 THR A CA 1
ATOM 713 C C . THR A 1 99 ? -6.811 -2.370 0.963 1.00 97.88 99 THR A C 1
ATOM 715 O O . THR A 1 99 ? -5.755 -2.029 1.490 1.00 97.88 99 THR A O 1
ATOM 718 N N . GLU A 1 100 ? -7.650 -1.508 0.402 1.00 97.25 100 GLU A N 1
ATOM 719 C CA . GLU A 1 100 ? -7.427 -0.065 0.461 1.00 97.25 100 GLU A CA 1
ATOM 720 C C . GLU A 1 100 ? -7.647 0.451 1.889 1.00 97.25 100 GLU A C 1
ATOM 722 O O . GLU A 1 100 ? -8.612 0.079 2.563 1.00 97.25 100 GLU A O 1
ATOM 727 N N . VAL A 1 101 ? -6.741 1.303 2.361 1.00 97.19 101 VAL A N 1
ATOM 728 C CA . VAL A 1 101 ? -6.864 1.997 3.642 1.00 97.19 101 VAL A CA 1
ATOM 729 C C . VAL A 1 101 ? -7.707 3.250 3.433 1.00 97.19 101 VAL A C 1
ATOM 731 O O . VAL A 1 101 ? -7.329 4.158 2.699 1.00 97.19 101 VAL A O 1
ATOM 734 N N . THR A 1 102 ? -8.849 3.310 4.109 1.00 96.12 102 THR A N 1
ATOM 735 C CA . THR A 1 102 ? -9.774 4.449 4.057 1.00 96.12 102 THR A CA 1
ATOM 736 C C . THR A 1 102 ? -9.462 5.491 5.133 1.00 96.12 102 THR A C 1
ATOM 738 O O . THR A 1 102 ? -8.899 5.153 6.172 1.00 96.12 102 THR A O 1
ATOM 741 N N . GLY A 1 103 ? -9.922 6.733 4.947 1.00 94.38 103 GLY A N 1
ATOM 742 C CA . GLY A 1 103 ? -9.785 7.799 5.954 1.00 94.38 103 GLY A CA 1
ATOM 743 C C . GLY A 1 103 ? -8.435 8.519 5.928 1.00 94.38 103 GLY A C 1
ATOM 744 O O . GLY A 1 103 ? -8.023 9.089 6.936 1.00 94.38 103 GLY A O 1
ATOM 745 N N . LEU A 1 104 ? -7.747 8.470 4.787 1.00 91.44 104 LEU A N 1
ATOM 746 C CA . LEU A 1 104 ? -6.558 9.278 4.534 1.00 91.44 104 LEU A CA 1
ATOM 747 C C . LEU A 1 104 ? -6.957 10.768 4.425 1.00 91.44 104 LEU A C 1
ATOM 749 O O . LEU A 1 104 ? -8.059 11.047 3.942 1.00 91.44 104 LEU A O 1
ATOM 753 N N . PRO A 1 105 ? -6.113 11.693 4.916 1.00 81.31 105 PRO A N 1
ATOM 754 C CA . PRO A 1 105 ? -6.376 13.134 4.898 1.00 81.31 105 PRO A CA 1
ATOM 755 C C . PRO A 1 105 ? -6.393 13.744 3.491 1.00 81.31 105 PRO A C 1
ATOM 757 O O . PRO A 1 105 ? -5.724 13.196 2.585 1.00 81.31 105 PRO A O 1
#

Secondary structure (DSSP, 8-state):
---------------------------PPPPPS-----------------S--PPP--------TTEEEEEEPTTSSEEEEEETTS-EEEEETTT--EEEPP---

Sequence (105 aa):
MRRIPALPTLLSAASLVLAGCSSEAADTPPPSSGATVSAIASTTDETPDAGEVRDFVVTAHGTFNTGWAMTFLPGTDHLLIAERRGALQLRDQTTGKVTEVTGLP

pLDDT: mean 75.26, std 20.22, range [44.31, 98.31]

Foldseek 3Di:
DDDDDDDPPDDPDDDDPPPDPPDDDDDDPDPDPDDDPDPDPDPDDDDDDPDPDDDDDDDDLDDDPAFDDKDDDPPFQWMWTAGPVGWIWIARNVPSDIDTDPDGD

Organism: NCBI:txid1223514